Protein AF-X1T6J2-F1 (afdb_monomer)

Sequence (116 aa):
MIVLTNPRKYSEIIEILKSNKDIGLALRKKLAIEAYSHTAQYDAIISQYLRGRWSEDGLPENYTVTMRKIQDMRYGENPHQKGAFYKALPVASEPCISNAKQLQGKELSFNNILDS

InterPro domains:
  IPR002695 Bifunctional purine biosynthesis protein PurH-like [PF01808] (2-115)
  IPR002695 Bifunctional purine biosynthesis protein PurH-like [PTHR11692] (2-115)
  IPR002695 Bifunctional purine biosynthesis protein PurH-like [SM00798] (2-116)
  IPR016193 Cytidine deaminase-like [SSF53927] (68-115)
  IPR024051 AICAR transformylase, duplicated domain superfamily [G3DSA:3.40.140.20] (64-116)
  IPR036914 Methylglyoxal synthase-like domain superfamily [G3DSA:3.40.50.1380] (1-59)
  IPR036914 Methylglyoxal synthase-like domain superfamily [SSF52335] (3-55)

pLDDT: mean 92.4, std 4.06, range [79.75, 98.12]

Solvent-accessible surface area (backbone atoms only — not comparable to full-atom values): 7374 Å² total; per-residue (Å²): 133,82,61,84,84,52,77,88,50,47,66,64,51,51,53,41,55,74,66,76,46,80,84,50,70,72,59,40,52,52,32,49,54,54,40,54,53,50,51,54,44,52,54,35,41,49,54,54,51,53,40,76,72,72,52,88,68,92,76,64,97,77,81,69,88,41,69,45,78,76,46,80,29,93,17,23,93,47,85,91,36,82,32,64,45,63,31,58,53,73,70,73,89,64,95,44,80,80,72,58,78,84,89,72,82,76,86,73,44,46,59,54,62,71,75,100

Secondary structure (DSSP, 8-state):
------GGGHHHHHHHHHTT----HHHHHHHHHHHHHHHHHHHHHHHHHHHHHH---SS-SS----EEEEEEES-SSSTTS-EEEEEESSPPSS--GGG----SSSPPPHHHHHH-

Structure (mmCIF, N/CA/C/O backbone):
data_AF-X1T6J2-F1
#
_entry.id   AF-X1T6J2-F1
#
loop_
_atom_site.group_PDB
_atom_site.id
_atom_site.type_symbol
_atom_site.label_atom_id
_atom_site.label_alt_id
_atom_site.label_comp_id
_atom_site.label_asym_id
_atom_site.label_entity_id
_atom_site.label_seq_id
_atom_site.pdbx_PDB_ins_code
_atom_site.Cartn_x
_atom_site.Cartn_y
_atom_site.Cartn_z
_atom_site.occupancy
_atom_site.B_iso_or_equiv
_atom_site.auth_seq_id
_atom_site.auth_comp_id
_atom_site.auth_asym_id
_atom_site.auth_atom_id
_atom_site.pdbx_PDB_model_num
ATOM 1 N N . MET A 1 1 ? -21.574 -0.974 9.877 1.00 84.81 1 MET A N 1
ATOM 2 C CA . MET A 1 1 ? -20.824 -2.107 9.293 1.00 84.81 1 MET A CA 1
ATOM 3 C C . MET A 1 1 ? -19.327 -1.842 9.411 1.00 84.81 1 MET A C 1
ATOM 5 O O . MET A 1 1 ? -18.926 -0.685 9.316 1.00 84.81 1 MET A O 1
ATOM 9 N N . ILE A 1 2 ? -18.531 -2.886 9.642 1.00 93.50 2 ILE A N 1
ATOM 10 C CA . ILE A 1 2 ? -17.062 -2.867 9.575 1.00 93.50 2 ILE A CA 1
ATOM 11 C C . ILE A 1 2 ? -16.599 -3.956 8.606 1.00 93.50 2 ILE A C 1
ATOM 13 O O . ILE A 1 2 ? -17.322 -4.929 8.406 1.00 93.50 2 ILE A O 1
ATOM 17 N N . VAL A 1 3 ? -15.407 -3.805 8.036 1.00 96.56 3 VAL A N 1
ATOM 18 C CA . VAL A 1 3 ? -14.769 -4.811 7.177 1.00 96.56 3 VAL A CA 1
ATOM 19 C C . VAL A 1 3 ? -13.357 -5.034 7.701 1.00 96.56 3 VAL A C 1
ATOM 21 O O . VAL A 1 3 ? -12.649 -4.068 7.972 1.00 96.56 3 VAL A O 1
ATOM 24 N N . LEU A 1 4 ? -12.961 -6.293 7.882 1.00 97.19 4 LEU A N 1
ATOM 25 C CA . LEU A 1 4 ? -11.644 -6.664 8.397 1.00 97.19 4 LEU A CA 1
ATOM 26 C C . LEU A 1 4 ? -10.912 -7.500 7.349 1.00 97.19 4 LEU A C 1
ATOM 28 O O . LEU A 1 4 ? -11.298 -8.631 7.081 1.00 97.19 4 LEU A O 1
ATOM 32 N N . THR A 1 5 ? -9.844 -6.945 6.780 1.00 97.56 5 THR A N 1
ATOM 33 C CA . THR A 1 5 ? -8.984 -7.606 5.778 1.00 97.56 5 THR A CA 1
ATOM 34 C C . THR A 1 5 ? -7.624 -8.029 6.345 1.00 97.56 5 THR A C 1
ATOM 36 O O . THR A 1 5 ? -6.807 -8.618 5.642 1.00 97.56 5 THR A O 1
ATOM 39 N N . ASN A 1 6 ? -7.370 -7.746 7.627 1.00 95.75 6 ASN A N 1
ATOM 40 C CA . ASN A 1 6 ? -6.094 -7.981 8.295 1.00 95.75 6 ASN A CA 1
ATOM 41 C C . ASN A 1 6 ? -6.301 -8.635 9.672 1.00 95.75 6 ASN A C 1
ATOM 43 O O . ASN A 1 6 ? -6.816 -7.980 10.586 1.00 95.75 6 ASN A O 1
ATOM 47 N N . PRO A 1 7 ? -5.849 -9.888 9.868 1.00 97.25 7 PRO A N 1
ATOM 48 C CA . PRO A 1 7 ? -6.002 -10.601 11.137 1.00 97.25 7 PRO A CA 1
ATOM 49 C C . PRO A 1 7 ? -5.384 -9.895 12.349 1.00 97.25 7 PRO A C 1
ATOM 51 O O . PRO A 1 7 ? -5.849 -10.075 13.471 1.00 97.25 7 PRO A O 1
ATOM 54 N N . ARG A 1 8 ? -4.380 -9.027 12.149 1.00 96.50 8 ARG A N 1
ATOM 55 C CA . ARG A 1 8 ? -3.761 -8.254 13.244 1.00 96.50 8 ARG A CA 1
ATOM 56 C C . ARG A 1 8 ? -4.741 -7.306 13.942 1.00 96.50 8 ARG A C 1
ATOM 58 O O . ARG A 1 8 ? -4.441 -6.828 15.029 1.00 96.50 8 ARG A O 1
ATOM 65 N N . LYS A 1 9 ? -5.894 -7.020 13.330 1.00 95.00 9 LYS A N 1
ATOM 66 C CA . LYS A 1 9 ? -6.948 -6.170 13.898 1.00 95.00 9 LYS A CA 1
ATOM 67 C C . LYS A 1 9 ? -7.905 -6.911 14.827 1.00 95.00 9 LYS A C 1
ATOM 69 O O . LYS A 1 9 ? -8.675 -6.262 15.524 1.00 95.00 9 LYS A O 1
ATOM 74 N N . TYR A 1 10 ? -7.878 -8.242 14.862 1.00 95.81 10 TYR A N 1
ATOM 75 C CA . TYR A 1 10 ? -8.888 -9.011 15.589 1.00 95.81 10 TYR A CA 1
ATOM 76 C C . TYR A 1 10 ? -8.883 -8.725 17.088 1.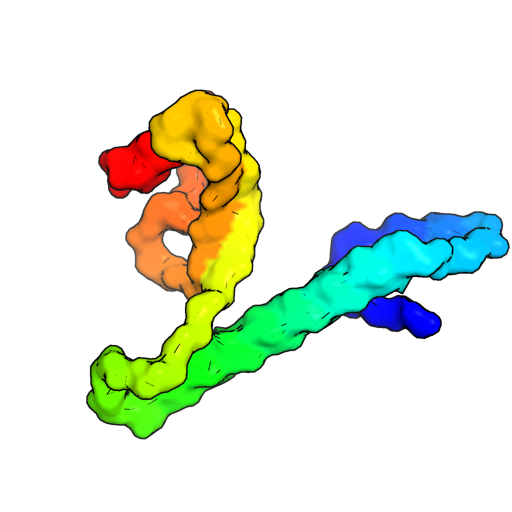00 95.81 10 TYR A C 1
ATOM 78 O O . TYR A 1 10 ? -9.949 -8.479 17.642 1.00 95.81 10 TYR A O 1
ATOM 86 N N . SER A 1 11 ? -7.712 -8.681 17.727 1.00 96.12 11 SER A N 1
ATOM 87 C CA . SER A 1 11 ? -7.618 -8.425 19.169 1.00 96.12 11 SER A CA 1
ATOM 88 C C . SER A 1 11 ? -8.231 -7.076 19.559 1.00 96.12 11 SER A C 1
ATOM 90 O O . SER A 1 11 ? -9.096 -7.038 20.428 1.00 96.12 11 SER A O 1
ATOM 92 N N . GLU A 1 12 ? -7.870 -6.000 18.848 1.00 93.62 12 GLU A N 1
ATOM 93 C CA . GLU A 1 12 ? -8.408 -4.644 19.063 1.00 93.62 12 GLU A CA 1
ATOM 94 C C . GLU A 1 12 ? -9.941 -4.621 18.936 1.00 93.62 12 GLU A C 1
ATOM 96 O O . GLU A 1 12 ? -10.644 -4.071 19.782 1.00 93.62 12 GLU A O 1
ATOM 101 N N . ILE A 1 13 ? -10.483 -5.258 17.894 1.00 94.88 13 ILE A N 1
ATOM 102 C CA . ILE A 1 13 ? -11.930 -5.278 17.652 1.00 94.88 13 ILE A CA 1
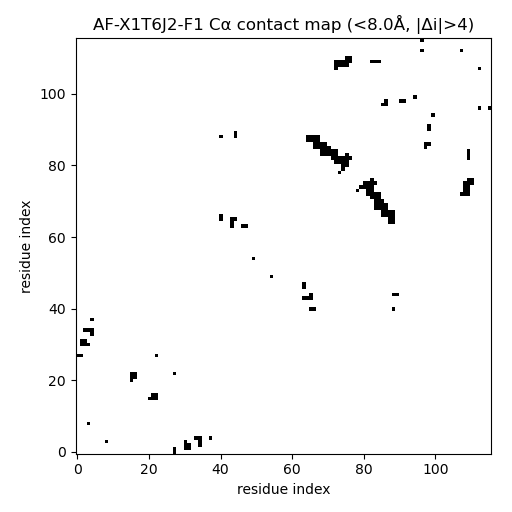ATOM 103 C C . ILE A 1 13 ? -12.666 -6.120 18.696 1.00 94.88 13 ILE A C 1
ATOM 105 O O . ILE A 1 13 ? -13.720 -5.705 19.175 1.00 94.88 13 ILE A O 1
ATOM 109 N N . ILE A 1 14 ? -12.118 -7.273 19.083 1.00 94.94 14 ILE A N 1
ATOM 110 C CA . ILE A 1 14 ? -12.699 -8.131 20.122 1.00 94.94 14 ILE A CA 1
ATOM 111 C C . ILE A 1 14 ? -12.780 -7.379 21.455 1.00 94.94 14 ILE A C 1
ATOM 113 O O . ILE A 1 14 ? -13.801 -7.468 22.135 1.00 94.94 14 ILE A O 1
ATOM 117 N N . GLU A 1 15 ? -11.745 -6.625 21.829 1.00 95.12 15 GLU A N 1
ATOM 118 C CA . GLU A 1 15 ? -11.745 -5.818 23.056 1.00 95.12 15 GLU A CA 1
ATOM 119 C C . GLU A 1 15 ?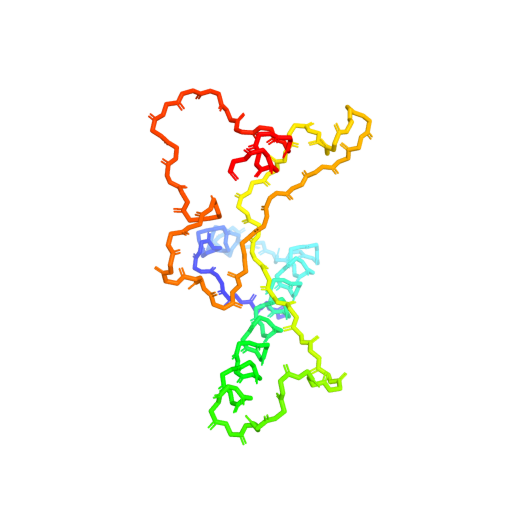 -12.829 -4.735 23.038 1.00 95.12 15 GLU A C 1
ATOM 121 O O . GLU A 1 15 ? -13.573 -4.590 24.012 1.00 95.12 15 GLU A O 1
ATOM 126 N N . ILE A 1 16 ? -12.984 -4.022 21.916 1.00 93.56 16 ILE A N 1
ATOM 127 C CA . ILE A 1 16 ? -14.033 -3.005 21.759 1.00 93.56 16 ILE A CA 1
ATOM 128 C C . ILE A 1 16 ? -15.419 -3.639 21.914 1.00 93.56 16 ILE A C 1
ATOM 130 O O . ILE A 1 16 ? -16.230 -3.143 22.700 1.00 93.56 16 ILE A O 1
ATOM 134 N N . LEU A 1 17 ? -15.666 -4.762 21.236 1.00 92.50 17 LEU A N 1
ATOM 135 C CA . LEU A 1 17 ? -16.946 -5.470 21.303 1.00 92.50 17 LEU A CA 1
ATOM 136 C C . LEU A 1 17 ? -17.248 -5.977 22.720 1.00 92.50 17 LEU A C 1
ATOM 138 O O . LEU A 1 17 ? -18.363 -5.801 23.203 1.00 92.50 17 LEU A O 1
ATOM 142 N N . LYS A 1 18 ? -16.254 -6.538 23.424 1.00 95.75 18 LYS A N 1
ATOM 143 C CA . LYS A 1 18 ? -16.401 -6.980 24.824 1.00 95.75 18 LYS A CA 1
ATOM 144 C C . LYS A 1 18 ? -16.732 -5.836 25.778 1.00 95.75 18 LYS A C 1
ATOM 146 O O . LYS A 1 18 ? -17.415 -6.052 26.772 1.00 95.75 18 LYS A O 1
ATOM 151 N N . SER A 1 19 ? -16.261 -4.625 25.487 1.00 93.31 19 SER A N 1
ATOM 152 C CA . SER A 1 19 ? -16.542 -3.444 26.307 1.00 93.31 19 SER A CA 1
ATOM 153 C C . SER A 1 19 ? -17.957 -2.869 26.127 1.00 93.31 19 SER A C 1
ATOM 155 O O . SER A 1 19 ? -18.251 -1.826 26.708 1.00 93.31 19 SER A O 1
ATOM 157 N N . ASN A 1 20 ? -18.826 -3.514 25.330 1.00 83.19 20 ASN A N 1
ATOM 158 C CA . ASN A 1 20 ? -20.151 -3.010 24.940 1.00 83.19 20 ASN A CA 1
ATOM 159 C C . ASN A 1 20 ? -20.110 -1.587 24.349 1.00 83.19 20 ASN A C 1
ATOM 161 O O . ASN A 1 20 ? -21.080 -0.833 24.433 1.00 83.19 20 ASN A O 1
ATOM 165 N N . LYS A 1 21 ? -18.977 -1.204 23.746 1.00 85.69 21 LYS A N 1
ATOM 166 C CA . LYS A 1 21 ? -18.816 0.074 23.048 1.00 85.69 21 LYS A CA 1
ATOM 167 C C . LYS A 1 21 ? -19.096 -0.110 21.565 1.00 85.69 21 LYS A C 1
ATOM 169 O O . LYS A 1 21 ? -18.674 -1.096 20.963 1.00 85.69 21 LYS A O 1
ATOM 174 N N . ASP A 1 22 ? -19.751 0.879 20.961 1.00 87.19 22 ASP A N 1
ATOM 175 C CA . ASP A 1 22 ? -19.861 0.931 19.505 1.00 87.19 22 ASP A CA 1
ATOM 176 C C . ASP A 1 22 ? -18.490 1.225 18.874 1.00 87.19 22 ASP A C 1
ATOM 178 O O . ASP A 1 22 ? -17.650 1.952 19.418 1.00 87.19 22 ASP A O 1
ATOM 182 N N . ILE A 1 23 ? -18.272 0.684 17.680 1.00 90.81 23 ILE A N 1
ATOM 183 C CA . ILE A 1 23 ? -17.068 0.943 16.897 1.00 90.81 23 ILE A CA 1
ATOM 184 C C . ILE A 1 23 ? -17.223 2.311 16.248 1.00 90.81 23 ILE A C 1
ATOM 186 O O . ILE A 1 23 ? -17.841 2.433 15.193 1.00 90.81 23 ILE A O 1
ATOM 190 N N . GLY A 1 24 ? -16.647 3.344 16.860 1.00 92.81 24 GLY A N 1
ATOM 191 C CA . GLY A 1 24 ? -16.790 4.729 16.413 1.00 92.81 24 GLY A C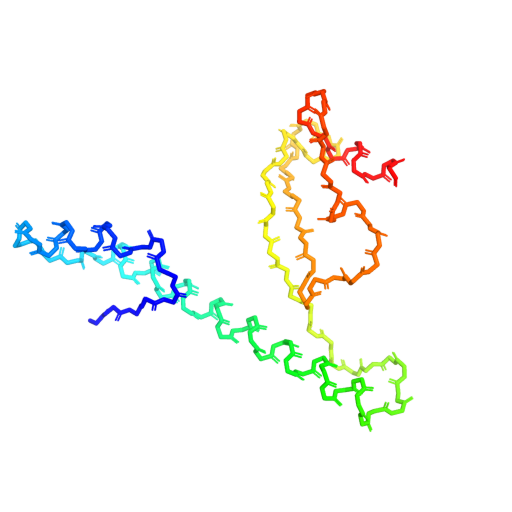A 1
ATOM 192 C C . GLY A 1 24 ? -16.419 4.980 14.942 1.00 92.81 24 GLY A C 1
ATOM 193 O O . GLY A 1 24 ? -15.601 4.284 14.334 1.00 92.81 24 GLY A O 1
ATOM 194 N N . LEU A 1 25 ? -16.995 6.043 14.366 1.00 95.19 25 LEU A N 1
ATOM 195 C CA . LEU A 1 25 ? -16.845 6.410 12.950 1.00 95.19 25 LEU A CA 1
ATOM 196 C C . LEU A 1 25 ? -15.381 6.503 12.489 1.00 95.19 25 LEU A C 1
ATOM 198 O O . LEU A 1 25 ? -15.067 6.100 11.371 1.00 95.19 25 LEU A O 1
ATOM 202 N N . ALA A 1 26 ? -14.486 7.009 13.339 1.00 94.69 26 ALA A N 1
ATOM 203 C CA . ALA A 1 26 ? -13.065 7.136 13.021 1.00 94.69 26 ALA A CA 1
ATOM 204 C C . ALA A 1 26 ? -12.407 5.776 12.727 1.00 94.69 26 ALA A C 1
ATOM 206 O O . ALA A 1 26 ? -11.662 5.653 11.755 1.00 94.69 26 ALA A O 1
ATOM 207 N N . LEU A 1 27 ? -12.717 4.745 13.520 1.00 94.81 27 LEU A N 1
ATOM 208 C CA . LEU A 1 27 ? -12.198 3.397 13.302 1.00 94.81 27 LEU A CA 1
ATOM 209 C C . LEU A 1 27 ? -12.826 2.766 12.054 1.00 94.81 27 LEU A C 1
ATOM 211 O O . LEU A 1 27 ? -12.108 2.218 11.224 1.00 94.81 27 LEU A O 1
ATOM 215 N N . ARG A 1 28 ? -14.135 2.945 11.838 1.00 96.06 28 ARG A N 1
ATOM 216 C CA . ARG A 1 28 ? -14.807 2.468 10.614 1.00 96.06 28 ARG A CA 1
ATOM 217 C C . ARG A 1 28 ? -14.191 3.054 9.339 1.00 96.06 28 ARG A C 1
ATOM 219 O O . ARG A 1 28 ? -13.976 2.317 8.383 1.00 96.06 28 ARG A O 1
ATOM 226 N N . LYS A 1 29 ? -13.848 4.350 9.338 1.00 97.00 29 LYS A N 1
ATOM 227 C CA . LYS A 1 29 ? -13.150 5.007 8.216 1.00 97.00 29 LYS A CA 1
ATOM 228 C C . LYS A 1 29 ? -11.769 4.395 7.963 1.00 97.00 29 LYS A C 1
ATOM 230 O O . LYS A 1 29 ? -11.438 4.121 6.815 1.00 97.00 29 LYS A O 1
ATOM 235 N N . LYS A 1 30 ? -10.986 4.136 9.016 1.00 96.56 30 LYS A N 1
ATOM 236 C CA . LYS A 1 30 ? -9.672 3.478 8.894 1.00 96.56 30 LYS A CA 1
ATOM 237 C C . LYS A 1 30 ? -9.792 2.073 8.299 1.00 96.56 30 LYS A C 1
ATOM 239 O O . LYS A 1 30 ? -9.060 1.748 7.372 1.00 96.56 30 LYS A O 1
ATOM 244 N N . LEU A 1 31 ? -10.742 1.279 8.791 1.00 97.31 31 LEU A N 1
ATOM 245 C CA . LEU A 1 31 ? -10.992 -0.074 8.289 1.00 97.31 31 LEU A CA 1
ATOM 246 C C . LEU A 1 31 ? -11.463 -0.072 6.830 1.00 97.31 31 LEU A C 1
ATOM 248 O O . LEU A 1 31 ? -11.036 -0.915 6.050 1.00 97.31 31 LEU A O 1
ATOM 252 N N . ALA A 1 32 ? -12.289 0.900 6.435 1.00 97.69 32 ALA A N 1
ATOM 253 C CA . ALA A 1 32 ? -12.698 1.061 5.043 1.00 97.69 32 ALA A CA 1
ATOM 254 C C . ALA A 1 32 ? -11.507 1.384 4.125 1.00 97.69 32 ALA A C 1
ATOM 256 O O . ALA A 1 32 ? -11.375 0.770 3.070 1.00 97.69 32 ALA A O 1
ATOM 257 N N . ILE A 1 33 ? -10.612 2.294 4.534 1.00 97.56 33 ILE A N 1
ATOM 258 C CA . ILE A 1 33 ? -9.379 2.597 3.784 1.00 97.56 33 ILE A CA 1
ATOM 259 C C . ILE A 1 33 ? -8.523 1.333 3.625 1.00 97.56 33 ILE A C 1
ATOM 261 O O . ILE A 1 33 ? -8.039 1.054 2.528 1.00 97.56 33 ILE A O 1
ATOM 265 N N . GLU A 1 34 ? -8.358 0.552 4.696 1.00 97.00 34 GLU A N 1
ATOM 266 C CA . GLU A 1 34 ? -7.593 -0.701 4.668 1.00 97.00 34 GLU A CA 1
ATOM 267 C C . GLU A 1 34 ? -8.240 -1.743 3.741 1.00 97.00 34 GLU A C 1
ATOM 269 O O . GLU A 1 34 ? -7.539 -2.402 2.973 1.00 97.00 34 GLU A O 1
ATOM 274 N N . ALA A 1 35 ? -9.572 -1.848 3.746 1.00 98.12 35 ALA A N 1
ATOM 275 C CA . ALA A 1 35 ? -10.316 -2.754 2.879 1.00 98.12 35 ALA A CA 1
ATOM 276 C C . ALA A 1 35 ? -10.171 -2.394 1.391 1.00 98.12 35 ALA A C 1
ATOM 278 O O . ALA A 1 35 ? -9.793 -3.254 0.600 1.00 98.12 35 ALA A O 1
ATOM 279 N N . TYR A 1 36 ? -10.382 -1.128 1.015 1.00 97.94 36 TYR A N 1
ATOM 280 C CA . TYR A 1 36 ? -10.210 -0.688 -0.377 1.00 97.94 36 TYR A CA 1
ATOM 281 C C . TYR A 1 36 ? -8.752 -0.766 -0.846 1.00 97.94 36 TYR A C 1
ATOM 283 O O . TYR A 1 36 ? -8.487 -1.104 -1.996 1.00 97.94 36 TYR A O 1
ATOM 291 N N . SER A 1 37 ? -7.788 -0.511 0.043 1.00 96.56 37 SER A N 1
ATOM 292 C CA . SER A 1 37 ? -6.369 -0.707 -0.281 1.00 96.56 37 SER A CA 1
ATOM 293 C C . SER A 1 37 ? -6.046 -2.182 -0.542 1.00 96.56 37 SER A C 1
ATOM 295 O O . SER A 1 37 ? -5.218 -2.490 -1.398 1.00 96.56 37 SER A O 1
ATOM 297 N N . HIS A 1 38 ? -6.691 -3.100 0.187 1.00 97.00 38 HIS A N 1
ATOM 298 C CA . HIS A 1 38 ? -6.506 -4.538 0.015 1.00 97.00 38 HIS A CA 1
ATOM 299 C C . HIS A 1 38 ? -7.051 -5.029 -1.332 1.00 97.00 38 HIS A C 1
ATOM 301 O O . HIS A 1 38 ? -6.353 -5.757 -2.036 1.00 97.00 38 HIS A O 1
ATOM 307 N N . THR A 1 39 ? -8.253 -4.598 -1.726 1.00 97.75 39 THR A N 1
ATOM 308 C CA . THR A 1 39 ? -8.835 -4.976 -3.024 1.00 97.75 39 THR A CA 1
ATOM 309 C C . THR A 1 39 ? -8.069 -4.354 -4.190 1.00 97.75 39 THR A C 1
ATOM 311 O O . THR A 1 39 ? -7.740 -5.059 -5.136 1.00 97.75 39 THR A O 1
ATOM 314 N N . ALA A 1 40 ? -7.659 -3.085 -4.085 1.00 97.50 40 ALA A N 1
ATOM 315 C CA . ALA A 1 40 ? -6.824 -2.446 -5.104 1.00 97.50 40 ALA A CA 1
ATOM 316 C C . ALA A 1 40 ? -5.470 -3.158 -5.293 1.00 97.50 40 ALA A C 1
ATOM 318 O O . ALA A 1 40 ? -4.996 -3.310 -6.417 1.00 97.50 40 ALA A O 1
ATOM 319 N N . GLN A 1 41 ? -4.847 -3.628 -4.202 1.00 96.94 41 GLN A N 1
ATOM 320 C CA . GLN A 1 41 ? -3.642 -4.465 -4.271 1.00 96.94 41 GLN A CA 1
ATOM 321 C C . GLN A 1 41 ? -3.905 -5.775 -5.019 1.00 96.94 41 GLN A C 1
ATOM 323 O O . GLN A 1 41 ? -3.105 -6.156 -5.870 1.00 96.94 41 GLN A O 1
ATOM 328 N N . TYR A 1 42 ? -5.005 -6.453 -4.701 1.00 96.81 42 TYR A N 1
ATOM 329 C CA . TYR A 1 42 ? -5.374 -7.723 -5.316 1.00 96.81 42 TYR A CA 1
ATOM 330 C C . TYR A 1 42 ? -5.594 -7.589 -6.831 1.00 96.81 42 TYR A C 1
ATOM 332 O O . TYR A 1 42 ? -4.971 -8.317 -7.606 1.00 96.81 42 TYR A O 1
ATOM 340 N N . ASP A 1 43 ? -6.386 -6.603 -7.255 1.00 97.50 43 ASP A N 1
ATOM 341 C CA . ASP A 1 43 ? -6.701 -6.384 -8.670 1.00 97.50 43 ASP A CA 1
ATOM 342 C C . ASP A 1 43 ? -5.466 -5.959 -9.478 1.00 97.50 43 ASP A C 1
ATOM 344 O O . ASP A 1 43 ? -5.279 -6.410 -10.610 1.00 97.50 43 ASP A O 1
ATOM 348 N N . ALA A 1 44 ? -4.572 -5.153 -8.890 1.00 96.75 44 ALA A N 1
ATOM 349 C CA . ALA A 1 44 ? -3.307 -4.786 -9.528 1.00 96.75 44 ALA A CA 1
ATOM 350 C C . ALA A 1 44 ? -2.417 -6.015 -9.788 1.00 96.75 44 ALA A C 1
ATOM 352 O O . ALA A 1 44 ? -1.854 -6.149 -10.875 1.00 96.75 44 ALA A O 1
ATOM 353 N N . ILE A 1 45 ? -2.335 -6.943 -8.826 1.00 96.00 45 ILE A N 1
ATOM 354 C CA . ILE A 1 45 ? -1.555 -8.183 -8.968 1.00 96.00 45 ILE A CA 1
ATOM 355 C C . ILE A 1 45 ? -2.158 -9.085 -10.051 1.00 96.00 45 ILE A C 1
ATOM 357 O O . ILE A 1 45 ? -1.418 -9.618 -10.879 1.00 96.00 45 ILE A O 1
ATOM 361 N N . ILE A 1 46 ? -3.487 -9.239 -10.085 1.00 95.88 46 ILE A N 1
ATOM 362 C CA . ILE A 1 46 ? -4.167 -10.004 -11.143 1.00 95.88 46 ILE A CA 1
ATOM 363 C C . ILE A 1 46 ? -3.893 -9.383 -12.510 1.00 95.88 46 ILE A C 1
ATOM 365 O O . ILE A 1 46 ? -3.493 -10.092 -13.430 1.00 95.88 46 ILE A O 1
ATOM 369 N N . SER A 1 47 ? -4.070 -8.067 -12.642 1.00 94.56 47 SER A N 1
ATOM 370 C CA . SER A 1 47 ? -3.838 -7.340 -13.894 1.00 94.56 47 SER A CA 1
ATOM 371 C C . SER A 1 47 ? -2.410 -7.543 -14.410 1.00 94.56 47 SER A C 1
ATOM 373 O O . SER A 1 47 ? -2.211 -7.869 -15.582 1.00 94.56 47 SER A O 1
ATOM 375 N N . GLN A 1 48 ? -1.410 -7.445 -13.526 1.00 92.69 48 GLN A N 1
ATOM 376 C CA . GLN A 1 48 ? -0.014 -7.706 -13.873 1.00 92.69 48 GLN A CA 1
ATOM 377 C C . GLN A 1 48 ? 0.218 -9.163 -14.305 1.00 92.69 48 GLN A C 1
ATOM 379 O O . GLN A 1 48 ? 0.888 -9.399 -15.311 1.00 92.69 48 GLN A O 1
ATOM 384 N N . TYR A 1 49 ? -0.346 -10.135 -13.581 1.00 93.31 49 TYR A N 1
ATOM 385 C CA . TYR A 1 49 ? -0.213 -11.557 -13.907 1.00 93.31 49 TYR A CA 1
ATOM 386 C C . TYR A 1 49 ? -0.828 -11.903 -15.271 1.00 93.31 49 TYR A C 1
ATOM 388 O O . TYR A 1 49 ? -0.174 -12.535 -16.100 1.00 93.31 49 TYR A O 1
ATOM 396 N N . LEU A 1 50 ? -2.068 -11.471 -15.523 1.00 94.31 50 LEU A N 1
ATOM 397 C CA . LEU A 1 50 ? -2.768 -11.743 -16.780 1.00 94.31 50 LEU A CA 1
ATOM 398 C C . LEU A 1 50 ? -2.047 -11.107 -17.969 1.00 94.31 50 LEU A C 1
ATOM 400 O O . LEU A 1 50 ? -1.886 -11.753 -19.003 1.00 94.31 50 LEU A O 1
ATOM 404 N N . ARG A 1 51 ? -1.542 -9.878 -17.799 1.00 92.25 51 ARG A N 1
ATOM 405 C CA . ARG A 1 51 ? -0.716 -9.217 -18.811 1.00 92.25 51 ARG A CA 1
ATOM 406 C C . ARG A 1 51 ? 0.530 -10.029 -19.131 1.00 92.25 51 ARG A C 1
ATOM 408 O O . ARG A 1 51 ? 0.745 -10.342 -20.291 1.00 92.25 51 ARG A O 1
ATOM 415 N N . GLY A 1 52 ? 1.315 -10.412 -18.124 1.00 90.62 52 GLY A N 1
ATOM 416 C CA . GLY A 1 52 ? 2.533 -11.200 -18.341 1.00 90.62 52 GLY A CA 1
ATOM 417 C C . GLY A 1 52 ? 2.277 -12.577 -18.965 1.00 90.62 52 GLY A C 1
ATOM 418 O O . GLY A 1 52 ? 3.191 -13.172 -19.524 1.00 90.62 52 GLY A O 1
ATOM 419 N N . ARG A 1 53 ? 1.043 -13.093 -18.875 1.00 93.62 53 ARG A N 1
ATOM 420 C CA . ARG A 1 53 ? 0.654 -14.381 -19.454 1.00 93.62 53 ARG A CA 1
ATOM 421 C C . ARG A 1 53 ? 0.150 -14.287 -20.896 1.00 93.62 53 ARG A C 1
ATOM 423 O O . ARG A 1 53 ? 0.331 -15.249 -21.637 1.00 93.62 53 ARG A O 1
ATOM 430 N N . TRP A 1 54 ? -0.533 -13.203 -21.261 1.00 94.12 54 TRP A N 1
ATOM 431 C CA . TRP A 1 54 ? -1.301 -13.128 -22.514 1.00 94.12 54 TRP A CA 1
ATOM 432 C C . TRP A 1 54 ? -0.990 -11.916 -23.398 1.00 94.12 54 TRP A C 1
ATOM 434 O O . TRP A 1 54 ? -1.434 -11.892 -24.539 1.00 94.12 54 TRP A O 1
ATOM 444 N N . SER A 1 55 ? -0.271 -10.911 -22.897 1.00 90.94 55 SER A N 1
ATOM 445 C CA . SER A 1 55 ? 0.111 -9.723 -23.667 1.00 90.94 55 SER A CA 1
ATOM 446 C C . SER A 1 55 ? 1.472 -9.931 -24.321 1.00 90.94 55 SER A C 1
ATOM 448 O O . SER A 1 55 ? 2.417 -10.334 -23.646 1.00 90.94 55 SER A O 1
ATOM 450 N N . GLU A 1 56 ? 1.586 -9.588 -25.603 1.00 86.75 56 GLU A N 1
ATOM 451 C CA . GLU A 1 56 ? 2.872 -9.522 -26.317 1.00 86.75 56 GLU A CA 1
ATOM 452 C C . GLU A 1 56 ? 3.495 -8.113 -26.255 1.00 86.75 56 GLU A C 1
ATOM 454 O O . GLU A 1 56 ? 4.691 -7.944 -26.492 1.00 86.75 56 GLU A O 1
ATOM 459 N N . ASP A 1 57 ? 2.710 -7.103 -25.859 1.00 81.38 57 ASP A N 1
ATOM 460 C CA . ASP A 1 57 ? 3.177 -5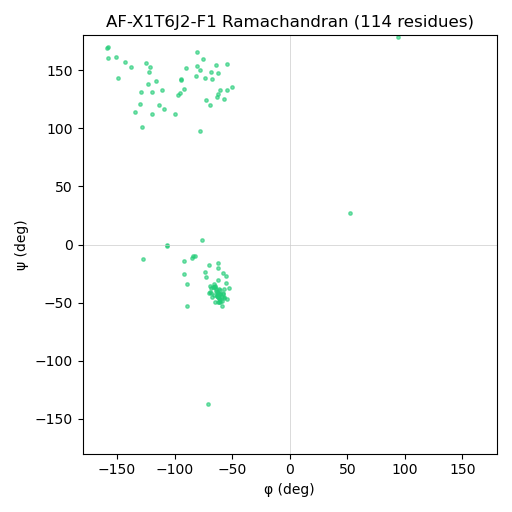.724 -25.710 1.00 81.38 57 ASP A CA 1
ATOM 461 C C . ASP A 1 57 ? 4.074 -5.556 -24.477 1.00 81.38 57 ASP A C 1
ATOM 463 O O . ASP A 1 57 ? 3.659 -5.813 -23.342 1.00 81.38 57 ASP A O 1
ATOM 467 N N . GLY A 1 58 ? 5.294 -5.052 -24.685 1.00 79.75 58 GLY A N 1
ATOM 468 C CA . GLY A 1 58 ? 6.237 -4.774 -23.596 1.00 79.75 58 GLY A CA 1
ATOM 469 C C . GLY A 1 58 ? 5.872 -3.553 -22.741 1.00 79.75 58 GLY A C 1
ATOM 470 O O . GLY A 1 58 ? 6.207 -3.512 -21.559 1.00 79.75 58 GLY A O 1
ATOM 471 N N . LEU A 1 59 ? 5.174 -2.565 -23.313 1.00 87.69 59 LEU A N 1
ATOM 472 C CA . LEU A 1 59 ? 4.771 -1.327 -22.637 1.00 87.69 59 LEU A CA 1
ATOM 473 C C . LEU A 1 59 ? 3.265 -1.100 -22.814 1.00 87.69 59 LEU A C 1
ATOM 475 O O . LEU A 1 59 ? 2.837 -0.662 -23.881 1.00 87.69 59 LEU A O 1
ATOM 479 N N . PRO A 1 60 ? 2.445 -1.404 -21.798 1.00 89.88 60 PRO A N 1
ATOM 480 C CA . PRO A 1 60 ? 1.001 -1.301 -21.929 1.00 89.88 60 PRO A CA 1
ATOM 481 C C . PRO A 1 60 ? 0.492 0.133 -21.772 1.00 89.88 60 PRO A C 1
ATOM 483 O O . PRO A 1 60 ? 1.060 0.917 -21.017 1.00 89.88 60 PRO A O 1
ATOM 486 N N . GLU A 1 61 ? -0.657 0.431 -22.385 1.00 90.62 61 GLU A N 1
ATOM 487 C CA . GLU A 1 61 ? -1.358 1.714 -22.211 1.00 90.62 61 GLU A CA 1
ATOM 488 C C . GLU A 1 61 ? -1.708 1.990 -20.738 1.00 90.62 61 GLU A C 1
ATOM 490 O O . GLU A 1 61 ? -1.513 3.092 -20.234 1.00 90.62 61 GLU A O 1
ATOM 495 N N . ASN A 1 62 ? -2.183 0.964 -20.025 1.00 90.62 62 ASN A N 1
ATOM 496 C CA . ASN A 1 62 ? -2.528 1.048 -18.609 1.00 90.62 62 ASN A CA 1
ATOM 497 C C 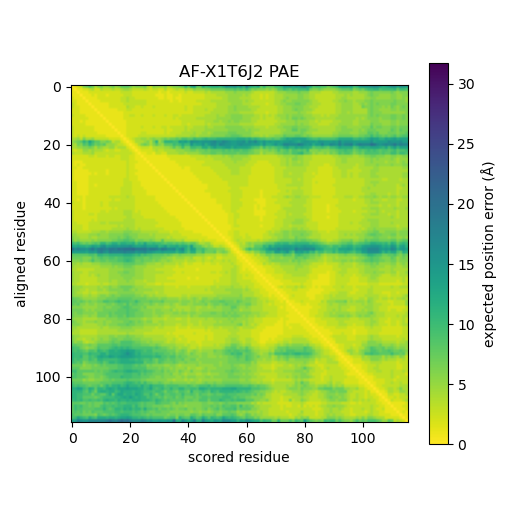. ASN A 1 62 ? -1.586 0.173 -17.782 1.00 90.62 62 ASN A C 1
ATOM 499 O O . ASN A 1 62 ? -1.573 -1.047 -17.956 1.00 90.62 62 ASN A O 1
ATOM 503 N N . TYR A 1 63 ? -0.848 0.769 -16.843 1.00 90.94 63 TYR A N 1
ATOM 504 C CA . TYR A 1 63 ? 0.041 0.055 -15.924 1.00 90.94 63 TYR A CA 1
ATOM 505 C C . TYR A 1 63 ? -0.213 0.478 -14.476 1.00 90.94 63 TYR A C 1
ATOM 507 O O . TYR A 1 63 ? -0.095 1.651 -14.127 1.00 90.94 63 TYR A O 1
ATOM 515 N N . THR A 1 64 ? -0.565 -0.481 -13.618 1.00 93.75 64 THR A N 1
ATOM 516 C CA . THR A 1 64 ? -0.865 -0.223 -12.206 1.00 93.75 64 THR A CA 1
ATOM 517 C C . THR A 1 64 ? 0.239 -0.792 -11.335 1.00 93.75 64 THR A C 1
ATOM 519 O O . THR A 1 64 ? 0.436 -2.003 -11.279 1.00 93.75 64 THR A O 1
ATOM 522 N N . VAL A 1 65 ? 0.938 0.087 -10.620 1.00 92.25 65 VAL A N 1
ATOM 523 C CA . VAL A 1 65 ? 1.966 -0.311 -9.659 1.00 92.25 65 VAL A CA 1
ATOM 524 C C . VAL A 1 65 ? 1.359 -0.366 -8.269 1.00 92.25 65 VAL A C 1
ATOM 526 O O . VAL A 1 65 ? 0.730 0.590 -7.817 1.00 92.25 65 VAL A O 1
ATOM 529 N N . THR A 1 66 ? 1.584 -1.474 -7.571 1.00 95.69 66 THR A N 1
ATOM 530 C CA . THR A 1 66 ? 1.156 -1.632 -6.186 1.00 95.69 66 THR A CA 1
ATOM 531 C C . THR A 1 66 ? 2.332 -1.971 -5.281 1.00 95.69 66 THR A C 1
ATOM 533 O O . THR A 1 66 ? 3.234 -2.727 -5.645 1.00 95.69 66 THR A O 1
ATOM 536 N N . MET A 1 67 ? 2.362 -1.358 -4.099 1.00 95.69 67 MET A N 1
ATOM 537 C CA . MET A 1 67 ? 3.476 -1.482 -3.167 1.00 95.69 67 MET A CA 1
ATOM 538 C C . MET A 1 67 ? 2.992 -1.522 -1.719 1.00 95.69 67 MET A C 1
ATOM 540 O O . MET A 1 67 ? 1.927 -1.011 -1.373 1.00 95.69 67 MET A O 1
ATOM 544 N N . ARG A 1 68 ? 3.819 -2.090 -0.842 1.00 93.81 68 ARG A N 1
ATOM 545 C CA . ARG A 1 68 ? 3.610 -2.124 0.604 1.00 93.81 68 ARG A CA 1
ATOM 546 C C . ARG A 1 68 ? 4.751 -1.424 1.319 1.00 93.81 68 ARG A C 1
ATOM 548 O O . ARG A 1 68 ? 5.915 -1.721 1.068 1.00 93.81 68 ARG A O 1
ATOM 555 N N . LYS A 1 69 ? 4.412 -0.527 2.242 1.00 94.31 69 LYS A N 1
ATOM 556 C CA . LYS A 1 69 ? 5.394 0.160 3.083 1.00 94.31 69 LYS A CA 1
ATOM 557 C C . LYS A 1 69 ? 6.147 -0.850 3.950 1.00 94.31 69 LYS A C 1
ATOM 559 O O . LYS A 1 69 ? 5.513 -1.667 4.617 1.00 94.31 69 LYS A O 1
ATOM 564 N N . ILE A 1 70 ? 7.472 -0.772 3.940 1.00 92.62 70 ILE A N 1
ATOM 565 C CA . ILE A 1 70 ? 8.357 -1.515 4.840 1.00 92.62 70 ILE A CA 1
ATOM 566 C C . ILE A 1 70 ? 8.585 -0.693 6.106 1.00 92.62 70 ILE A C 1
ATOM 568 O O . ILE A 1 70 ? 8.335 -1.186 7.202 1.00 92.62 70 ILE A O 1
ATOM 572 N N . GLN A 1 71 ? 9.014 0.562 5.954 1.00 92.12 71 GLN A N 1
ATOM 573 C CA . GLN A 1 71 ? 9.330 1.438 7.082 1.00 92.12 71 GLN A CA 1
ATOM 574 C C . GLN A 1 71 ? 9.269 2.923 6.692 1.00 92.12 71 GLN A C 1
ATOM 576 O O . GLN A 1 71 ? 9.329 3.280 5.511 1.00 92.12 71 GLN A O 1
ATOM 581 N N . ASP A 1 72 ? 9.140 3.793 7.690 1.00 94.56 72 ASP A N 1
ATOM 582 C CA . ASP A 1 72 ? 9.398 5.227 7.542 1.00 94.56 72 ASP A CA 1
ATOM 583 C C . ASP A 1 72 ? 10.904 5.488 7.447 1.00 94.56 72 ASP A C 1
ATOM 585 O O . ASP A 1 72 ? 11.696 4.814 8.102 1.00 94.56 72 ASP A O 1
ATOM 589 N N . MET A 1 73 ? 11.306 6.457 6.626 1.00 92.19 73 MET A N 1
ATOM 590 C CA . MET A 1 73 ? 12.687 6.940 6.609 1.00 92.19 73 MET A CA 1
ATOM 591 C C . MET A 1 73 ? 12.831 8.095 7.594 1.00 92.19 73 MET A C 1
ATOM 593 O O . MET A 1 73 ? 11.892 8.863 7.811 1.00 92.19 73 MET A O 1
ATOM 597 N N . ARG A 1 74 ? 14.040 8.276 8.131 1.00 88.94 74 ARG A N 1
ATOM 598 C CA . ARG A 1 74 ? 14.360 9.433 8.981 1.00 88.94 74 ARG A CA 1
ATOM 599 C C . ARG A 1 74 ? 14.096 10.766 8.270 1.00 88.94 74 ARG A C 1
ATOM 601 O O . ARG A 1 74 ? 13.638 11.717 8.892 1.00 88.94 74 ARG A O 1
ATOM 608 N N . TYR A 1 75 ? 14.399 10.806 6.980 1.00 90.19 75 TYR A N 1
ATOM 609 C CA . TYR A 1 75 ? 14.115 11.877 6.034 1.00 90.19 75 TYR A CA 1
ATOM 610 C C . TYR A 1 75 ? 14.155 11.281 4.617 1.00 90.19 75 TYR A C 1
ATOM 612 O O . TYR A 1 75 ? 14.535 10.120 4.448 1.00 90.19 75 TYR A O 1
ATOM 620 N N . GLY A 1 76 ? 13.708 12.042 3.619 1.00 92.62 76 GLY A N 1
ATOM 621 C CA . GLY A 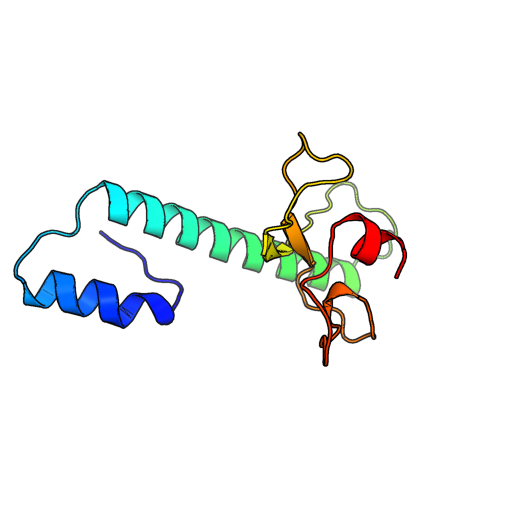1 76 ? 13.887 11.715 2.204 1.00 92.62 76 GLY A CA 1
ATOM 622 C C . GLY A 1 76 ? 15.348 11.884 1.786 1.00 92.62 76 GLY A C 1
ATOM 623 O O . GLY A 1 76 ? 16.257 11.527 2.523 1.00 92.62 76 GLY A O 1
ATOM 624 N N . GLU A 1 77 ? 15.592 12.471 0.625 1.00 91.69 77 GLU A N 1
ATOM 625 C CA . GLU A 1 77 ? 16.957 12.784 0.188 1.00 91.69 77 GLU A CA 1
ATOM 626 C C . GLU A 1 77 ? 17.610 13.853 1.084 1.00 91.69 77 GLU A C 1
ATOM 628 O O . GLU A 1 77 ? 18.784 13.759 1.439 1.00 91.69 77 GLU A O 1
ATOM 633 N N . ASN A 1 78 ? 16.813 14.829 1.535 1.00 93.38 78 ASN A N 1
ATOM 634 C CA . ASN A 1 78 ? 17.243 15.928 2.399 1.00 93.38 78 ASN A CA 1
ATOM 635 C C . ASN A 1 78 ? 16.464 15.968 3.731 1.00 93.38 78 ASN A C 1
ATOM 637 O O . ASN A 1 78 ? 15.285 15.606 3.751 1.00 93.38 78 ASN A O 1
ATOM 641 N N . PRO A 1 79 ? 17.041 16.499 4.834 1.00 92.44 79 PRO A N 1
ATOM 642 C CA . PRO A 1 79 ? 16.437 16.467 6.178 1.00 92.44 79 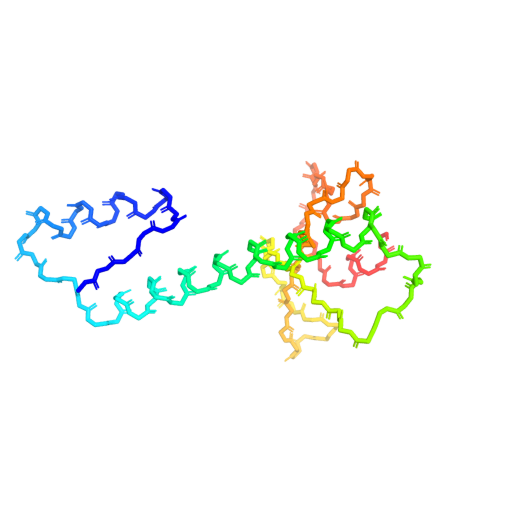PRO A CA 1
ATOM 643 C C . PRO A 1 79 ? 15.024 17.053 6.315 1.00 92.44 79 PRO A C 1
ATOM 645 O O . PRO A 1 79 ? 14.277 16.664 7.207 1.00 92.44 79 PRO A O 1
ATOM 648 N N . HIS A 1 80 ? 14.652 17.998 5.451 1.00 94.62 80 HIS A N 1
ATOM 649 C CA . HIS A 1 80 ? 13.336 18.641 5.463 1.00 94.62 80 HIS A CA 1
ATOM 650 C C . HIS A 1 80 ? 12.260 17.838 4.705 1.00 94.62 80 HIS A C 1
ATOM 652 O O . HIS A 1 80 ? 11.077 18.167 4.780 1.00 94.62 80 HIS A O 1
ATOM 658 N N . GLN A 1 81 ? 12.652 16.799 3.963 1.00 96.00 81 GLN A N 1
ATOM 659 C CA . GLN A 1 81 ? 11.754 15.961 3.173 1.00 96.00 81 GLN A CA 1
ATOM 660 C C . GLN A 1 81 ? 11.335 14.728 3.973 1.00 96.00 81 GLN A C 1
ATOM 662 O O . GLN A 1 81 ? 12.137 14.118 4.679 1.00 96.00 81 GLN A O 1
ATOM 667 N N . LYS A 1 82 ? 10.076 14.312 3.824 1.00 95.81 82 LYS A N 1
ATOM 668 C CA . LYS A 1 82 ? 9.607 13.022 4.344 1.00 95.81 82 LYS A CA 1
ATOM 669 C C . LYS A 1 82 ? 9.983 11.910 3.369 1.00 95.81 82 LYS A C 1
ATOM 671 O O . LYS A 1 82 ? 9.914 12.108 2.161 1.00 95.81 82 LYS A O 1
ATOM 676 N N . GLY A 1 83 ? 10.315 10.737 3.898 1.00 94.56 83 GLY A N 1
ATOM 677 C CA . GLY A 1 83 ? 10.614 9.551 3.104 1.00 94.56 83 GLY A CA 1
ATOM 678 C C . GLY A 1 83 ? 9.985 8.308 3.716 1.00 94.56 83 GLY A C 1
ATOM 679 O O . GLY A 1 83 ? 9.772 8.226 4.924 1.00 94.56 83 GLY A O 1
ATOM 680 N N . ALA A 1 84 ? 9.686 7.327 2.878 1.00 95.19 84 ALA A N 1
ATOM 681 C CA . ALA A 1 84 ? 9.247 6.010 3.305 1.00 95.19 84 ALA A CA 1
ATOM 682 C C . ALA A 1 84 ? 9.716 4.982 2.281 1.00 95.19 84 ALA A C 1
ATOM 684 O O . ALA A 1 84 ? 9.721 5.256 1.081 1.00 95.19 84 ALA A O 1
ATOM 685 N N . PHE A 1 85 ? 10.098 3.805 2.763 1.00 94.38 85 PHE A N 1
ATOM 686 C CA . PHE A 1 85 ? 10.541 2.719 1.909 1.00 94.38 85 PHE A CA 1
ATOM 687 C C . PHE A 1 85 ? 9.390 1.759 1.646 1.00 94.38 85 PHE A C 1
ATOM 689 O O . PHE A 1 85 ? 8.724 1.301 2.579 1.00 94.38 85 PHE A O 1
ATOM 696 N N . TYR A 1 86 ? 9.157 1.462 0.373 1.00 93.81 86 TYR A N 1
ATOM 697 C CA . TYR A 1 86 ? 8.092 0.585 -0.089 1.00 93.81 86 TYR A CA 1
ATOM 698 C C . TYR A 1 86 ? 8.673 -0.568 -0.897 1.00 93.81 86 TYR A C 1
ATOM 700 O O . TYR A 1 86 ? 9.669 -0.419 -1.598 1.00 93.81 86 TYR A O 1
ATOM 708 N N . LYS A 1 87 ? 8.005 -1.714 -0.820 1.00 94.12 87 LYS A N 1
ATOM 709 C CA . LYS A 1 87 ? 8.286 -2.887 -1.636 1.00 94.12 87 LYS A CA 1
ATOM 710 C C . LYS A 1 87 ? 7.159 -3.142 -2.621 1.00 94.12 87 LYS A C 1
ATOM 712 O O . LYS A 1 87 ? 5.998 -3.160 -2.213 1.00 94.12 87 LYS A O 1
ATOM 717 N N . ALA A 1 88 ? 7.504 -3.393 -3.880 1.00 93.56 88 ALA A N 1
ATOM 718 C CA . ALA A 1 88 ? 6.550 -3.781 -4.912 1.00 93.56 88 ALA A CA 1
ATOM 719 C C . ALA A 1 88 ? 5.850 -5.113 -4.588 1.00 93.56 88 ALA A C 1
ATOM 721 O O . ALA A 1 88 ? 6.427 -6.003 -3.955 1.00 93.56 88 ALA A O 1
ATOM 722 N N . LEU A 1 89 ? 4.593 -5.236 -5.016 1.00 92.94 89 LEU A N 1
ATOM 723 C CA . LEU A 1 89 ? 3.833 -6.481 -4.981 1.00 92.94 89 LEU A CA 1
ATOM 724 C C . LEU A 1 89 ? 3.491 -6.920 -6.422 1.00 92.94 89 LEU A C 1
ATOM 726 O O . LEU A 1 89 ? 3.128 -6.057 -7.217 1.00 92.94 89 LEU A O 1
ATOM 730 N N . PRO A 1 90 ? 3.553 -8.227 -6.745 1.00 90.31 90 PRO A N 1
ATOM 731 C CA . PRO A 1 90 ? 4.054 -9.300 -5.892 1.00 90.31 90 PRO A CA 1
ATOM 732 C C . PRO A 1 90 ? 5.546 -9.124 -5.591 1.00 90.31 90 PRO A C 1
ATOM 734 O O . PRO A 1 90 ? 6.280 -8.446 -6.305 1.00 90.31 90 PRO A O 1
ATOM 737 N N . VAL A 1 91 ? 5.974 -9.689 -4.466 1.00 87.44 91 VAL A N 1
ATOM 738 C CA . VAL A 1 91 ? 7.361 -9.568 -4.015 1.00 87.44 91 VAL A CA 1
ATOM 739 C C . VAL A 1 91 ? 8.273 -10.232 -5.039 1.00 87.44 91 VAL A C 1
ATOM 741 O O . VAL A 1 91 ? 8.060 -11.398 -5.363 1.00 87.44 91 VAL A O 1
ATOM 744 N N . ALA A 1 92 ? 9.286 -9.503 -5.514 1.00 83.75 92 ALA A N 1
ATOM 745 C CA . ALA A 1 92 ? 10.289 -10.059 -6.414 1.00 83.75 92 ALA A CA 1
ATOM 746 C C . ALA A 1 92 ? 10.922 -11.312 -5.789 1.00 83.75 92 ALA A C 1
ATOM 748 O O . ALA A 1 92 ? 11.283 -11.302 -4.611 1.00 83.75 92 ALA A O 1
ATOM 749 N N . SER A 1 93 ? 11.043 -12.387 -6.564 1.00 85.62 93 SER A N 1
ATOM 750 C CA . SER A 1 93 ? 11.765 -13.595 -6.147 1.00 85.62 93 SER A CA 1
ATOM 751 C C . SER A 1 93 ? 13.278 -13.391 -6.158 1.00 85.62 93 SER A C 1
ATOM 753 O O . SER A 1 93 ? 14.001 -14.087 -5.450 1.00 85.62 93 SER A O 1
ATOM 755 N N . GLU A 1 94 ? 13.753 -12.439 -6.957 1.00 88.12 94 GLU A N 1
ATOM 756 C CA . GLU A 1 94 ? 15.169 -12.129 -7.098 1.00 88.12 94 GLU A CA 1
ATOM 757 C C . GLU A 1 94 ? 15.695 -11.289 -5.919 1.00 88.12 94 GLU A C 1
ATOM 759 O O . GLU A 1 94 ? 14.948 -10.497 -5.318 1.00 88.12 94 GLU A O 1
ATOM 764 N N . PRO A 1 95 ? 16.988 -11.439 -5.571 1.00 88.06 95 PRO A N 1
ATOM 765 C CA . PRO A 1 95 ? 17.637 -10.588 -4.586 1.00 88.06 95 PRO A CA 1
ATOM 766 C C . PRO A 1 95 ? 17.552 -9.114 -4.987 1.00 88.06 95 PRO A C 1
ATOM 768 O O . PRO A 1 95 ? 17.981 -8.718 -6.065 1.00 88.06 95 PRO A O 1
ATOM 771 N N . CYS A 1 96 ? 17.018 -8.288 -4.094 1.00 89.12 96 CYS A N 1
ATOM 772 C CA . CYS A 1 96 ? 17.000 -6.837 -4.244 1.00 89.12 96 CYS A CA 1
ATOM 773 C C . CYS A 1 96 ? 17.002 -6.172 -2.867 1.00 89.12 96 CYS A C 1
ATOM 775 O O . CYS A 1 96 ? 16.622 -6.795 -1.869 1.00 89.12 96 CYS A O 1
ATOM 777 N N . ILE A 1 97 ? 17.360 -4.886 -2.812 1.00 90.75 97 ILE A N 1
ATOM 778 C CA . ILE A 1 97 ? 17.417 -4.119 -1.558 1.00 90.75 97 ILE A CA 1
ATOM 779 C C . ILE A 1 97 ? 16.088 -4.143 -0.786 1.00 90.75 97 ILE A C 1
ATOM 781 O O . ILE A 1 97 ? 16.075 -4.222 0.439 1.00 90.75 97 ILE A O 1
ATOM 785 N N . SER A 1 98 ? 14.951 -4.191 -1.491 1.00 89.69 98 SER A N 1
ATOM 786 C CA . SER A 1 98 ? 13.622 -4.265 -0.861 1.00 89.69 98 SER A CA 1
ATOM 787 C C . SER A 1 98 ? 13.319 -5.601 -0.172 1.00 89.69 98 SER A C 1
ATOM 789 O O . SER A 1 98 ? 12.441 -5.665 0.690 1.00 89.69 98 SER A O 1
ATOM 791 N N . ASN A 1 99 ? 14.066 -6.658 -0.499 1.00 88.50 99 ASN A N 1
ATOM 792 C CA . ASN A 1 99 ? 13.988 -7.973 0.139 1.00 88.50 99 ASN A CA 1
ATOM 793 C C . ASN A 1 99 ? 15.178 -8.270 1.062 1.00 88.50 99 ASN A C 1
ATOM 795 O O . ASN A 1 99 ? 15.226 -9.348 1.659 1.00 88.50 99 ASN A O 1
ATOM 799 N N . ALA A 1 100 ? 16.135 -7.349 1.182 1.00 89.44 100 ALA A N 1
ATOM 800 C CA . ALA A 1 100 ? 17.323 -7.558 1.989 1.00 89.44 100 ALA A CA 1
ATOM 801 C C . ALA A 1 100 ? 16.978 -7.629 3.483 1.00 89.44 100 ALA A C 1
ATOM 803 O O . ALA A 1 100 ? 16.130 -6.894 3.995 1.00 89.44 100 ALA A O 1
ATOM 804 N N . LYS A 1 101 ? 17.676 -8.510 4.205 1.00 89.44 101 LYS A N 1
ATOM 805 C CA . LYS A 1 101 ? 17.624 -8.575 5.666 1.00 89.44 101 LYS A CA 1
ATOM 806 C C . LYS A 1 101 ? 18.846 -7.864 6.232 1.00 89.44 101 LYS A C 1
ATOM 808 O O . LYS A 1 101 ? 19.962 -8.362 6.112 1.00 89.44 101 LYS A O 1
ATOM 813 N N . GLN A 1 102 ? 18.630 -6.736 6.896 1.00 89.94 102 GLN A N 1
ATOM 814 C CA . GLN A 1 102 ? 19.692 -6.069 7.636 1.00 89.94 102 GLN A CA 1
ATOM 815 C C . GLN A 1 102 ? 20.073 -6.906 8.869 1.00 89.94 102 GLN A C 1
ATOM 817 O O . GLN A 1 102 ? 19.232 -7.178 9.724 1.00 89.94 102 GLN A O 1
ATOM 822 N N . LEU A 1 103 ? 21.334 -7.342 8.950 1.00 93.44 103 LEU A N 1
ATOM 823 C CA . LEU A 1 103 ? 21.836 -8.157 10.067 1.00 93.44 103 LEU A CA 1
ATOM 824 C C . LEU A 1 103 ? 22.441 -7.313 11.198 1.00 93.44 103 LEU A C 1
ATOM 826 O O . LEU A 1 103 ? 22.478 -7.760 12.340 1.00 93.44 103 LEU A O 1
ATOM 830 N N . GLN A 1 104 ? 22.918 -6.106 10.882 1.00 92.19 104 GLN A N 1
ATOM 831 C CA . GLN A 1 104 ? 23.569 -5.193 11.821 1.00 92.19 104 GLN A CA 1
ATOM 832 C C . GLN A 1 104 ? 23.509 -3.739 11.331 1.00 92.19 104 GLN A C 1
ATOM 834 O O . GLN A 1 104 ? 23.189 -3.473 10.171 1.00 92.19 104 GLN A O 1
ATOM 839 N N . GLY A 1 105 ? 23.880 -2.802 12.204 1.00 89.31 105 GLY A N 1
ATOM 840 C CA . GLY A 1 105 ? 23.938 -1.372 11.901 1.00 89.31 105 GLY A CA 1
ATOM 841 C C . GLY A 1 105 ? 22.665 -0.614 12.280 1.00 89.31 105 GLY A C 1
ATOM 842 O O . GLY A 1 105 ? 21.707 -1.178 12.804 1.00 89.31 105 GLY A O 1
ATOM 843 N N . LYS A 1 106 ? 22.690 0.700 12.050 1.00 87.38 106 LYS A N 1
ATOM 844 C CA 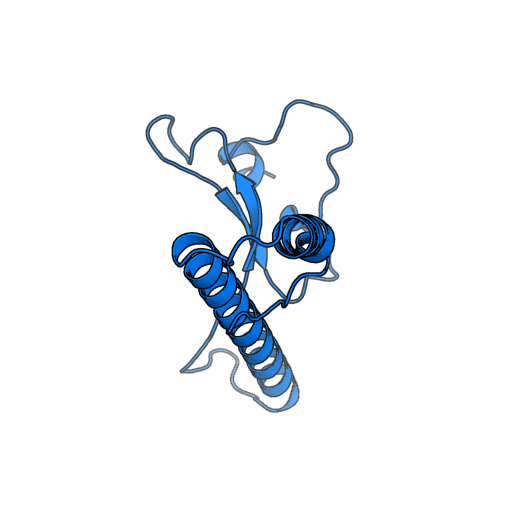. LYS A 1 106 ? 21.534 1.584 12.266 1.00 87.38 106 LYS A CA 1
ATOM 845 C C . LYS A 1 106 ? 20.520 1.391 11.139 1.00 87.38 106 LYS A C 1
ATOM 847 O O . LYS A 1 106 ? 20.903 0.950 10.060 1.00 87.38 106 LYS A O 1
ATOM 852 N N . GLU A 1 107 ? 19.266 1.772 11.366 1.00 85.44 107 GLU A N 1
ATOM 853 C CA . GLU A 1 107 ? 18.253 1.791 10.303 1.00 85.44 107 GLU A CA 1
ATOM 854 C C . GLU A 1 107 ? 18.760 2.526 9.052 1.00 85.44 107 GLU A C 1
ATOM 856 O O . GLU A 1 107 ? 19.368 3.597 9.157 1.00 85.44 107 GLU A O 1
ATOM 861 N N . LEU A 1 108 ? 18.503 1.938 7.881 1.00 86.44 108 LEU A N 1
ATOM 862 C CA . LEU A 1 108 ? 18.906 2.493 6.591 1.00 86.44 108 LEU A CA 1
ATOM 863 C C . LEU A 1 108 ? 18.262 3.866 6.352 1.00 86.44 108 LEU A C 1
ATOM 865 O O . LEU A 1 108 ? 17.054 4.044 6.535 1.00 86.44 108 LEU A O 1
ATOM 869 N N . SER A 1 109 ? 19.076 4.830 5.917 1.00 86.50 109 SER A N 1
ATOM 870 C CA . SER A 1 109 ? 18.581 6.108 5.396 1.00 86.50 109 SER A CA 1
ATOM 871 C C . SER A 1 109 ? 18.137 5.980 3.937 1.00 86.50 109 SER A C 1
ATOM 873 O O . SER A 1 109 ? 18.484 5.012 3.261 1.00 86.50 109 SER A O 1
ATOM 875 N N . PHE A 1 110 ? 17.407 6.981 3.437 1.00 90.25 110 PHE A N 1
ATOM 876 C CA . PHE A 1 110 ? 16.995 7.044 2.033 1.00 90.25 110 PHE A CA 1
ATOM 877 C C . PHE A 1 110 ? 18.193 6.939 1.076 1.00 90.25 110 PHE A C 1
ATOM 879 O O . PHE A 1 110 ? 18.176 6.103 0.178 1.00 90.25 110 PHE A O 1
ATOM 886 N N . ASN A 1 111 ? 19.266 7.694 1.337 1.00 89.31 111 ASN A N 1
ATOM 887 C CA . ASN A 1 111 ? 20.478 7.640 0.516 1.00 89.31 111 ASN A CA 1
ATOM 888 C C . ASN A 1 111 ? 21.157 6.271 0.606 1.00 89.31 111 ASN A C 1
ATOM 890 O O . ASN A 1 111 ? 21.581 5.748 -0.409 1.00 89.31 111 ASN A O 1
ATOM 894 N N . ASN A 1 112 ? 21.160 5.618 1.777 1.00 88.06 112 ASN A N 1
ATOM 895 C CA . ASN A 1 112 ? 21.707 4.259 1.861 1.00 88.06 112 ASN A CA 1
ATOM 896 C C . ASN A 1 112 ? 20.944 3.273 0.976 1.00 88.06 112 ASN A C 1
ATOM 898 O O . ASN A 1 112 ? 21.572 2.404 0.391 1.00 88.06 112 ASN A O 1
ATOM 902 N N . ILE A 1 113 ? 19.616 3.393 0.884 1.00 88.94 113 ILE A N 1
ATOM 903 C CA . ILE A 1 113 ? 18.812 2.532 0.007 1.00 88.94 113 ILE A CA 1
ATOM 904 C C . ILE A 1 113 ? 19.092 2.834 -1.469 1.00 88.94 113 ILE A C 1
ATOM 906 O O . ILE A 1 113 ? 19.117 1.898 -2.260 1.00 88.94 113 ILE A O 1
ATOM 910 N N . LEU A 1 114 ? 19.297 4.105 -1.832 1.00 87.50 114 LEU A N 1
ATOM 911 C CA . LEU A 1 114 ? 19.648 4.500 -3.201 1.00 87.50 114 LEU A CA 1
ATOM 912 C C . LEU A 1 114 ? 21.060 4.065 -3.614 1.00 87.50 114 LEU A C 1
ATOM 914 O O . LEU A 1 114 ? 21.255 3.708 -4.770 1.00 87.50 114 LEU A O 1
ATOM 918 N N . ASP A 1 115 ? 22.014 4.094 -2.685 1.00 87.62 115 ASP A N 1
ATOM 919 C CA . ASP A 1 115 ? 23.423 3.764 -2.935 1.00 87.62 115 ASP A CA 1
ATOM 920 C C . ASP A 1 115 ? 23.713 2.247 -2.921 1.00 87.62 115 ASP A C 1
ATOM 922 O O . ASP A 1 115 ? 24.836 1.842 -3.224 1.00 87.62 115 ASP A O 1
ATOM 926 N N . SER A 1 116 ? 22.747 1.418 -2.501 1.00 82.31 116 SER A N 1
ATOM 927 C CA . SER A 1 116 ? 22.916 -0.036 -2.299 1.00 82.31 116 SER A CA 1
ATOM 928 C C . SER A 1 116 ? 22.764 -0.877 -3.563 1.00 82.31 116 SER A C 1
ATOM 930 O O . SER A 1 116 ? 21.965 -0.505 -4.448 1.00 82.31 116 SER A O 1
#

Foldseek 3Di:
DFDAPDPVCPVVVVVCVVVVHDPDPVNRVVRVVVVVLVVLLVVLQVVVVVCVVPPPDPDDPDHDWRWDWPAWACAAPDNVHTDTDIATPPHDPDDALSPDDDPDDDDDHNVNNVVD

Radius of gyration: 18.88 Å; Cα contacts (8 Å, |Δi|>4): 97; chains: 1; bounding box: 45×33×53 Å

Organism: NCBI:txid412755

Nearest PDB structures (foldseek):
  4ehi-assembly2_B-2  TM=8.424E-01  e=3.916E-07  Campylobacter jejuni subsp. jejuni NCTC 11168 = ATCC 700819
  4a1o-assembly1_A  TM=8.021E-01  e=9.458E-07  Mycobacterium tuberculosis H37Rv
  4a1o-assembly1_B  TM=8.183E-01  e=1.007E-06  Mycobacterium tuberculosis H37Rv
  4ehi-assembly2_A  TM=8.052E-01  e=2.284E-06  Campylobacter jejuni subsp. jejuni NCTC 11168 = ATCC 700819

Mean predicted aligned error: 4.77 Å